Protein AF-A0A3S3QMI7-F1 (afdb_monomer)

Solvent-accessible surface area (backbone atoms only — not comparable to full-atom values): 6953 Å² total; per-residue (Å²): 134,88,79,55,72,43,80,48,59,34,85,82,80,57,50,79,38,82,43,58,72,86,60,61,60,48,67,39,92,85,79,64,50,76,32,72,52,82,63,91,85,62,72,77,78,70,91,65,82,77,70,79,70,79,77,79,58,93,50,64,93,50,70,49,77,40,70,14,62,18,40,58,99,46,100,72,52,44,82,59,36,58,55,51,36,50,51,50,53,49,45,38,37,76,76,65,65,35,57,69,92,26,52,48,77,50,75,45,88

InterPro domains:
  IPR005735 Zinc finger, LSD1-type [PF06943] (10-34)
  IPR011600 Peptidase C14, caspase domain [PF00656] (61-99)
  IPR050452 Metacaspase [PTHR48104] (58-107)

Foldseek 3Di:
DDFDWDWDAAPPPRDTDIDTPPDQWDADPPPRDIDGDDDPPDDDPDDDPPPPDDDQDPQHPDAEEFEFEQPPPDPRGHPCSVVVSVVVLVCCCPPVNGDNVRYHYHYHD

pLDDT: mean 86.32, std 13.64, range [51.5, 98.62]

Structure (mmCIF, N/CA/C/O backbone):
data_AF-A0A3S3QMI7-F1
#
_entry.id   AF-A0A3S3QMI7-F1
#
loop_
_atom_site.group_PDB
_atom_site.id
_atom_site.type_symbol
_atom_site.label_atom_id
_atom_site.label_alt_id
_atom_site.label_comp_id
_atom_site.label_asym_id
_atom_site.label_entity_id
_atom_site.label_seq_id
_atom_site.pdbx_PDB_ins_code
_atom_site.Cartn_x
_atom_site.Cartn_y
_atom_site.Cartn_z
_atom_site.occupancy
_atom_site.B_iso_or_equiv
_atom_site.auth_seq_id
_atom_site.auth_comp_id
_atom_site.auth_asym_id
_atom_site.auth_atom_id
_atom_site.pdbx_PDB_model_num
ATOM 1 N N . MET A 1 1 ? -42.962 22.684 14.581 1.00 55.91 1 MET A N 1
ATOM 2 C CA . MET A 1 1 ? -42.508 21.345 14.147 1.00 55.91 1 MET A CA 1
ATOM 3 C C . MET A 1 1 ? -41.471 20.882 15.159 1.00 55.91 1 MET A C 1
ATOM 5 O O . MET A 1 1 ? -40.342 21.346 15.098 1.00 55.91 1 MET A O 1
ATOM 9 N N . ASN A 1 2 ? -41.861 20.086 16.157 1.00 62.59 2 ASN A N 1
ATOM 10 C CA . ASN A 1 2 ? -40.919 19.621 17.180 1.00 62.59 2 ASN A CA 1
ATOM 11 C C . ASN A 1 2 ? -40.114 18.449 16.617 1.00 62.59 2 ASN A C 1
ATOM 13 O O . ASN A 1 2 ? -40.684 17.418 16.274 1.00 62.59 2 ASN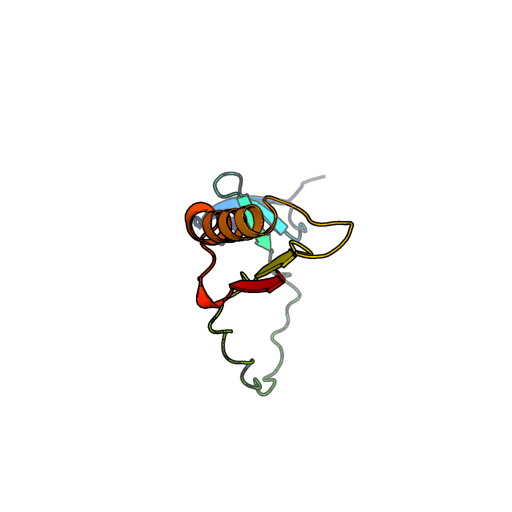 A O 1
ATOM 17 N N . VAL A 1 3 ? -38.799 18.622 16.497 1.00 72.06 3 VAL A N 1
ATOM 18 C CA . VAL A 1 3 ? -37.879 17.552 16.101 1.00 72.06 3 VAL A CA 1
ATOM 19 C C . VAL A 1 3 ? -37.509 16.784 17.366 1.00 72.06 3 VAL A C 1
ATOM 21 O O . VAL A 1 3 ? -36.857 17.332 18.251 1.00 72.06 3 VAL A O 1
ATOM 24 N N . HIS A 1 4 ? -37.949 15.533 17.484 1.00 79.12 4 HIS A N 1
ATOM 25 C CA . HIS A 1 4 ? -37.583 14.686 18.616 1.00 79.12 4 HIS A CA 1
ATOM 26 C C . HIS A 1 4 ? -36.119 14.242 18.465 1.00 79.12 4 HIS A C 1
ATOM 28 O O . HIS A 1 4 ? -35.718 13.736 17.419 1.00 79.12 4 HIS A O 1
ATOM 34 N N . MET A 1 5 ? -35.302 14.469 19.490 1.00 85.19 5 MET A N 1
ATOM 35 C CA . MET A 1 5 ? -33.877 14.119 19.510 1.00 85.19 5 MET A CA 1
ATOM 36 C C . MET A 1 5 ? -33.690 12.800 20.262 1.00 85.19 5 MET A C 1
ATOM 38 O O . MET A 1 5 ? -34.265 12.622 21.332 1.00 85.19 5 MET A O 1
ATOM 42 N N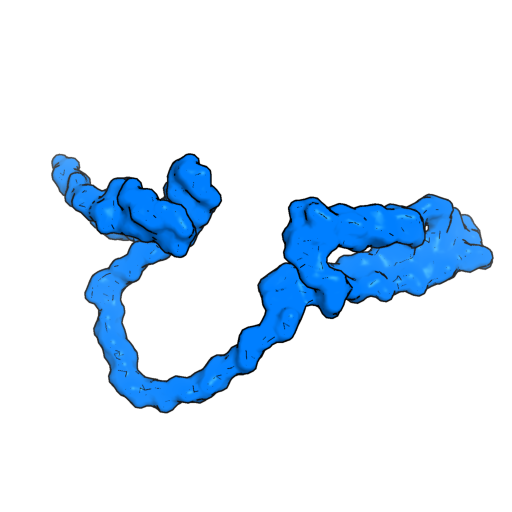 . MET A 1 6 ? -32.871 11.890 19.735 1.00 85.25 6 MET A N 1
ATOM 43 C CA . MET A 1 6 ? -32.450 10.672 20.437 1.00 85.25 6 MET A CA 1
ATOM 44 C C . MET A 1 6 ? -30.936 10.662 20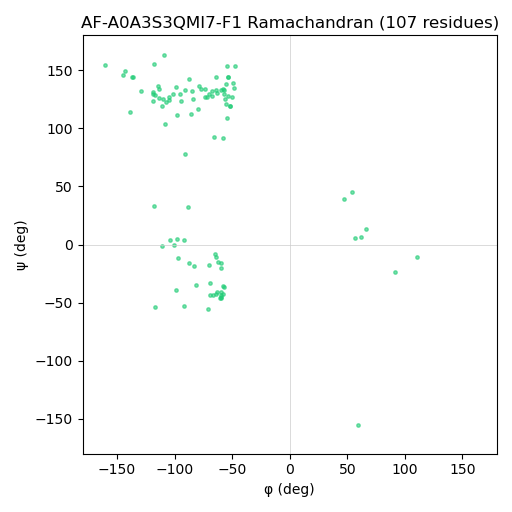.653 1.00 85.25 6 MET A C 1
ATOM 46 O O . MET A 1 6 ? -30.187 11.299 19.907 1.00 85.25 6 MET A O 1
ATOM 50 N N . LEU A 1 7 ? -30.502 9.920 21.670 1.00 89.12 7 LEU A N 1
ATOM 51 C CA . LEU A 1 7 ? -29.098 9.747 22.017 1.00 89.12 7 LEU A CA 1
ATOM 52 C C . LEU A 1 7 ? -28.628 8.355 21.588 1.00 89.12 7 LEU A C 1
ATOM 54 O O . LEU A 1 7 ? -29.235 7.354 21.964 1.00 89.12 7 LEU A O 1
ATOM 58 N N . VAL A 1 8 ? -27.543 8.289 20.819 1.00 89.38 8 VAL A N 1
ATOM 59 C CA . VAL A 1 8 ? -26.918 7.030 20.390 1.00 89.38 8 VAL A CA 1
ATOM 60 C C . VAL A 1 8 ? -25.431 7.090 20.708 1.00 89.38 8 VAL A C 1
ATOM 62 O O . VAL A 1 8 ? -24.766 8.073 20.390 1.00 89.38 8 VAL A O 1
ATOM 65 N N . ASN A 1 9 ? -24.886 6.044 21.322 1.00 92.31 9 ASN A N 1
ATOM 66 C CA . ASN A 1 9 ? -23.458 5.990 21.627 1.00 92.31 9 ASN A CA 1
ATOM 67 C C . ASN A 1 9 ? -22.658 5.617 20.380 1.00 92.31 9 ASN A C 1
ATOM 69 O O . ASN A 1 9 ? -23.013 4.686 19.655 1.00 92.31 9 ASN A O 1
ATOM 73 N N . CYS A 1 10 ? -21.547 6.315 20.153 1.00 90.25 10 CYS A N 1
ATOM 74 C CA . CYS A 1 10 ? -20.620 5.958 19.090 1.00 90.25 10 CYS A CA 1
ATOM 75 C C . CYS A 1 10 ? -20.111 4.520 19.271 1.00 90.25 10 CYS A C 1
ATOM 77 O O . CYS A 1 10 ? -19.640 4.148 20.343 1.00 90.25 10 CYS A O 1
ATOM 79 N N . THR A 1 11 ? -20.107 3.741 18.193 1.00 89.25 11 THR A N 1
ATOM 80 C CA . THR A 1 11 ? -19.639 2.342 18.171 1.00 89.25 11 THR A CA 1
ATOM 81 C C . THR A 1 11 ? -18.151 2.160 18.470 1.00 89.25 11 THR A C 1
ATOM 83 O O . THR A 1 11 ? -17.696 1.029 18.604 1.00 89.25 11 THR A O 1
ATOM 86 N N . THR A 1 12 ? -17.372 3.243 18.506 1.00 89.38 12 THR A N 1
ATOM 87 C CA . THR A 1 12 ? -15.913 3.183 18.668 1.00 89.38 12 THR A CA 1
ATOM 88 C C . THR A 1 12 ? -15.446 3.857 19.951 1.00 89.38 12 THR A C 1
ATOM 90 O O . THR A 1 12 ? -14.745 3.231 20.735 1.00 89.38 12 THR A O 1
ATOM 93 N N . CYS A 1 13 ? -15.822 5.114 20.192 1.00 93.25 13 CYS A N 1
ATOM 94 C CA . CYS A 1 13 ? -15.382 5.855 21.381 1.00 93.25 13 CYS A CA 1
ATOM 95 C C . CYS A 1 13 ? -16.464 5.987 22.462 1.00 93.25 13 CYS A C 1
ATOM 97 O O . CYS A 1 13 ? -16.245 6.684 23.446 1.00 93.25 13 CYS A O 1
ATOM 99 N N . HIS A 1 14 ? -17.636 5.365 22.269 1.00 91.06 14 HIS A N 1
ATOM 100 C CA . HIS A 1 14 ? -18.783 5.375 23.191 1.00 91.06 14 HIS A CA 1
ATOM 101 C C . HIS A 1 14 ? -19.333 6.757 23.573 1.00 91.06 14 HIS A C 1
ATOM 103 O O . HIS A 1 14 ? -20.257 6.849 24.375 1.00 91.06 14 HIS A O 1
ATOM 109 N N . THR A 1 15 ? -18.829 7.831 22.962 1.00 91.62 15 THR A N 1
ATOM 110 C CA . THR A 1 15 ? -19.340 9.186 23.161 1.00 91.62 15 THR A CA 1
ATOM 111 C C . THR A 1 15 ? -20.813 9.258 22.754 1.00 91.62 15 THR A C 1
ATOM 113 O O . THR A 1 15 ? -21.147 8.776 21.664 1.00 91.62 15 THR A O 1
ATOM 116 N N . PRO A 1 16 ? -21.684 9.866 23.577 1.00 92.44 16 PRO A N 1
ATOM 117 C CA . PRO A 1 16 ? -23.085 10.063 23.233 1.00 92.44 16 PRO A CA 1
ATOM 118 C C . PRO A 1 16 ? -23.225 11.055 22.075 1.00 92.44 16 PRO A C 1
ATOM 120 O O . PRO A 1 16 ? -22.623 12.128 22.081 1.00 92.44 16 PRO A O 1
ATOM 123 N N . LEU A 1 17 ? -24.030 10.699 21.077 1.00 91.25 17 LEU A N 1
ATOM 124 C CA . LEU A 1 17 ? -24.307 11.506 19.892 1.00 91.25 17 LEU A CA 1
ATOM 125 C C . LEU A 1 17 ? -25.803 11.834 19.841 1.00 91.25 17 LEU A C 1
ATOM 127 O O . LEU A 1 17 ? -26.635 10.936 19.978 1.00 91.25 17 LEU A O 1
ATOM 131 N N . GLN A 1 18 ? -26.146 13.106 19.630 1.00 91.69 18 GLN A N 1
ATOM 132 C CA . GLN A 1 18 ? -27.529 13.545 19.425 1.00 91.69 18 GLN A CA 1
ATOM 133 C C . GLN A 1 18 ? -27.882 13.541 17.943 1.00 91.69 18 GLN A C 1
ATOM 135 O O . GLN A 1 18 ? -27.135 14.059 17.113 1.00 91.69 18 GLN A O 1
ATOM 140 N N . LEU A 1 19 ? -29.041 12.978 17.616 1.00 89.06 19 LEU A N 1
ATOM 141 C CA . LEU A 1 19 ? -29.537 12.911 16.250 1.00 89.06 19 LEU A CA 1
ATOM 142 C C . LEU A 1 19 ? -31.071 13.047 16.229 1.00 89.06 19 LEU A C 1
ATOM 144 O O . LEU A 1 19 ? -31.731 12.538 17.140 1.00 89.06 19 LEU A O 1
ATOM 148 N N . PRO A 1 20 ? -31.665 13.686 15.202 1.00 86.50 20 PRO A N 1
ATOM 149 C CA . PRO A 1 20 ? -33.106 13.636 14.986 1.00 86.50 20 PRO A CA 1
ATOM 150 C C . PRO A 1 20 ? -33.618 12.196 14.883 1.00 86.50 20 PRO A C 1
ATOM 152 O O . PRO A 1 20 ? -33.021 11.357 14.201 1.00 86.50 20 PRO A O 1
ATOM 155 N N . SER A 1 21 ? -34.763 11.921 15.504 1.00 82.19 21 SER A N 1
ATOM 156 C CA . SER A 1 21 ? -35.504 10.676 15.315 1.00 82.19 21 SER A CA 1
ATOM 157 C C . SER A 1 21 ? -35.803 10.474 13.825 1.00 82.19 21 SER A C 1
ATOM 159 O O . SER A 1 21 ? -36.442 11.326 13.206 1.00 82.19 21 SER A O 1
ATOM 161 N N . GLY A 1 22 ? -35.331 9.365 13.252 1.00 79.62 22 GLY A N 1
ATOM 162 C CA . GLY A 1 22 ? -35.514 9.017 11.835 1.00 79.62 22 GLY A CA 1
ATOM 163 C C . GLY A 1 22 ? -34.244 9.081 10.981 1.00 79.62 22 GLY A C 1
ATOM 164 O O . GLY A 1 22 ? -34.237 8.589 9.853 1.00 79.62 22 GLY A O 1
ATOM 165 N N . ALA A 1 23 ? -33.144 9.631 11.494 1.00 84.62 23 ALA A N 1
ATOM 166 C CA . ALA A 1 23 ? -31.874 9.539 10.787 1.00 84.62 23 ALA A CA 1
ATOM 167 C C . ALA A 1 23 ? -31.240 8.147 10.957 1.00 84.62 23 ALA A C 1
ATOM 169 O O . ALA A 1 23 ? -31.175 7.588 12.049 1.00 84.62 23 ALA A O 1
ATOM 170 N N . LYS A 1 24 ? -30.766 7.592 9.837 1.00 87.94 24 LYS A N 1
ATOM 171 C CA . LYS A 1 24 ? -30.294 6.200 9.721 1.00 87.94 24 LYS A CA 1
ATOM 172 C C . LYS A 1 24 ? -28.847 5.999 10.178 1.00 87.94 24 LYS A C 1
ATOM 174 O O . LYS A 1 24 ? -28.411 4.875 10.419 1.00 87.94 24 LYS A O 1
ATOM 179 N N . SER A 1 25 ? -28.078 7.081 10.259 1.00 91.12 25 SER A N 1
ATOM 180 C CA . SER A 1 25 ? -26.667 7.047 10.637 1.00 91.12 25 SER A CA 1
ATOM 181 C C . SER A 1 25 ? -26.179 8.409 11.113 1.00 91.12 25 SER A C 1
ATOM 183 O O . SER A 1 25 ? -26.685 9.435 10.661 1.00 91.12 25 SER A O 1
ATOM 185 N N . ILE A 1 26 ? -25.136 8.413 11.939 1.00 92.12 26 ILE A N 1
ATOM 186 C CA . ILE A 1 26 ? -24.446 9.618 12.408 1.00 92.12 26 ILE A CA 1
ATOM 187 C C . ILE A 1 26 ? -22.928 9.412 12.380 1.00 92.12 26 ILE A C 1
ATOM 189 O O . ILE A 1 26 ? -22.431 8.317 12.646 1.00 92.12 26 ILE A O 1
ATOM 193 N N . ARG A 1 27 ? -22.179 10.466 12.044 1.00 93.25 27 ARG A N 1
ATOM 194 C CA . ARG A 1 27 ? -20.714 10.479 12.128 1.00 93.25 27 ARG A CA 1
ATOM 195 C C . ARG A 1 27 ? -20.290 11.088 13.461 1.00 93.25 27 ARG A C 1
ATOM 197 O O . ARG A 1 27 ? -20.722 12.184 13.802 1.00 93.25 27 ARG A O 1
ATOM 204 N N . CYS A 1 28 ? -19.413 10.405 14.188 1.00 93.00 28 CYS A N 1
ATOM 205 C CA . CYS A 1 28 ? -18.856 10.917 15.434 1.00 93.00 28 CYS A CA 1
ATOM 206 C C . CYS A 1 28 ? -17.893 12.087 15.173 1.00 93.00 28 CYS A C 1
ATOM 208 O O . CYS A 1 28 ? -16.951 11.945 14.394 1.00 93.00 28 CYS A O 1
ATOM 210 N N . ALA A 1 29 ? -18.072 13.208 15.875 1.00 92.12 29 ALA A N 1
ATOM 211 C CA . ALA A 1 29 ? -17.167 14.358 15.787 1.00 92.12 29 ALA A CA 1
ATOM 212 C C . ALA A 1 29 ? -15.783 14.107 16.422 1.00 92.12 29 ALA A C 1
ATOM 214 O O . ALA A 1 29 ? -14.844 14.833 16.128 1.00 92.12 29 ALA A O 1
ATOM 215 N N . ILE A 1 30 ? -15.649 13.081 17.274 1.00 93.69 30 ILE A N 1
ATOM 216 C CA . ILE A 1 30 ? -14.402 12.783 17.998 1.00 93.69 30 ILE A CA 1
ATOM 217 C C . ILE A 1 30 ? -13.520 11.802 17.221 1.00 93.69 30 ILE A C 1
ATOM 219 O O . ILE A 1 30 ? -12.350 12.073 16.983 1.00 93.69 30 ILE A O 1
ATOM 223 N N . CYS A 1 31 ? -14.067 10.650 16.821 1.00 93.38 31 CYS A N 1
ATOM 224 C CA . CYS A 1 31 ? -13.290 9.577 16.181 1.00 93.38 31 CYS A CA 1
ATOM 225 C C . CYS A 1 31 ? -13.612 9.368 14.694 1.00 93.38 31 CYS A C 1
ATOM 227 O O . CYS A 1 31 ? -13.043 8.484 14.060 1.00 93.38 31 CYS A O 1
ATOM 229 N N . HIS A 1 32 ? -14.552 10.140 14.140 1.00 91.94 32 HIS A N 1
ATOM 230 C CA . HIS A 1 32 ? -15.004 10.075 12.744 1.00 91.94 32 HIS A CA 1
ATOM 231 C C . HIS A 1 32 ? -15.651 8.740 12.327 1.00 91.94 32 HIS A C 1
ATOM 233 O O . HIS A 1 32 ? -16.004 8.573 11.157 1.00 91.94 32 HIS A O 1
ATOM 239 N N . ALA A 1 33 ? -15.870 7.813 13.265 1.00 91.88 33 ALA A N 1
ATOM 240 C CA . ALA A 1 33 ? -16.605 6.581 13.013 1.00 91.88 33 ALA A CA 1
ATOM 241 C C . ALA A 1 33 ? -18.070 6.873 12.646 1.00 91.88 33 ALA A C 1
ATOM 243 O O . ALA A 1 33 ? -18.688 7.801 13.177 1.00 91.88 33 ALA A O 1
ATOM 244 N N . ILE A 1 34 ? -18.621 6.065 11.739 1.00 92.06 34 ILE A N 1
ATOM 245 C CA . ILE A 1 34 ? -20.034 6.107 11.352 1.00 92.06 34 ILE A CA 1
ATOM 246 C C . ILE A 1 34 ? -20.785 5.078 12.194 1.00 92.06 34 ILE A C 1
ATOM 248 O O . ILE A 1 34 ? -20.451 3.895 12.174 1.00 92.06 34 ILE A O 1
ATOM 252 N N . THR A 1 35 ? -21.806 5.530 12.915 1.00 88.75 35 THR A N 1
ATOM 253 C CA . THR A 1 35 ? -22.703 4.684 13.702 1.00 88.75 35 THR A CA 1
ATOM 254 C C . THR A 1 35 ? -24.057 4.616 13.006 1.00 88.75 35 THR A C 1
ATOM 256 O O . THR A 1 35 ? -24.674 5.648 12.746 1.00 88.75 35 THR A O 1
ATOM 259 N N . HIS A 1 36 ? -24.503 3.402 12.678 1.00 89.31 36 HIS A N 1
ATOM 260 C CA . HIS A 1 36 ? -25.829 3.150 12.119 1.00 89.31 36 HIS A CA 1
ATOM 261 C C . HIS A 1 36 ? -26.847 3.016 13.250 1.00 89.31 36 HIS A C 1
ATOM 263 O O . HIS A 1 36 ? -26.604 2.306 14.225 1.00 89.31 36 HIS A O 1
ATOM 269 N N . VAL A 1 37 ? -27.975 3.709 13.121 1.00 84.31 37 VAL A N 1
ATOM 270 C CA . VAL A 1 37 ? -29.080 3.621 14.076 1.00 84.31 37 VAL A CA 1
ATOM 271 C C . VAL A 1 37 ? -29.920 2.409 13.690 1.00 84.31 37 VAL A C 1
ATOM 273 O O . VAL A 1 37 ? -30.337 2.300 12.537 1.00 84.31 37 VAL A O 1
ATOM 276 N N . ALA A 1 38 ? -30.139 1.487 14.628 1.00 69.56 38 ALA A N 1
ATOM 277 C CA . ALA A 1 38 ? -31.023 0.350 14.402 1.00 69.56 38 ALA A CA 1
ATOM 278 C C . ALA A 1 38 ? -32.457 0.846 14.155 1.00 69.56 38 ALA A C 1
ATOM 280 O O . ALA A 1 38 ? -32.972 1.670 14.910 1.00 69.56 38 ALA A O 1
ATOM 281 N N . ASP A 1 39 ? -33.081 0.361 13.084 1.00 64.81 39 ASP A N 1
ATOM 282 C CA . ASP A 1 39 ? -34.470 0.676 12.763 1.00 64.81 39 ASP A CA 1
ATOM 283 C C . ASP A 1 39 ? -35.394 -0.047 13.765 1.00 64.81 39 ASP A C 1
ATOM 285 O O . ASP A 1 39 ? -35.251 -1.263 13.940 1.00 64.81 39 ASP A O 1
ATOM 289 N N . PRO A 1 40 ? -36.329 0.642 14.447 1.00 55.81 40 PRO A N 1
ATOM 290 C CA . PRO A 1 40 ? -37.256 -0.007 15.374 1.00 55.81 40 PRO A CA 1
ATOM 291 C C . PRO A 1 40 ? -38.229 -0.994 14.695 1.00 55.81 40 PRO A C 1
ATOM 293 O O . PRO A 1 40 ? -38.902 -1.740 15.399 1.00 55.81 40 PRO A O 1
ATOM 296 N N . CYS A 1 41 ? -38.278 -1.071 13.356 1.00 53.22 41 CYS A N 1
ATOM 297 C CA . CYS A 1 41 ? -39.000 -2.118 12.611 1.00 53.22 41 CYS A CA 1
ATOM 298 C C . CYS A 1 41 ? -38.167 -3.389 12.330 1.00 53.22 41 CYS A C 1
ATOM 300 O O . CYS A 1 41 ? -38.355 -4.062 11.318 1.00 53.22 41 CYS A O 1
ATOM 302 N N . GLY A 1 42 ? -37.247 -3.749 13.223 1.00 52.44 42 GLY A N 1
ATOM 303 C CA . GLY A 1 42 ? -36.564 -5.042 13.209 1.00 52.44 42 GLY A CA 1
ATOM 304 C C . GLY A 1 42 ? -37.302 -6.073 14.060 1.00 52.44 42 GLY A C 1
ATOM 305 O O . GLY A 1 42 ? -36.871 -6.358 15.174 1.00 52.44 42 GLY A O 1
ATOM 306 N N . LEU A 1 43 ? -38.398 -6.646 13.549 1.00 51.50 43 LEU A N 1
ATOM 307 C CA . LEU A 1 43 ? -38.877 -7.937 14.058 1.00 51.50 43 LEU A CA 1
ATOM 308 C C . LEU A 1 43 ? -37.677 -8.902 14.117 1.00 51.50 43 LEU A C 1
ATOM 310 O O . LEU A 1 43 ? -36.897 -8.935 13.157 1.00 51.50 43 LEU A O 1
ATOM 314 N N . PRO A 1 44 ? -37.491 -9.671 15.206 1.00 54.47 44 PRO A N 1
ATOM 315 C CA . PRO A 1 44 ? -36.445 -10.679 15.232 1.00 54.47 44 PRO A CA 1
ATOM 316 C C . PRO A 1 44 ? -36.685 -11.623 14.047 1.00 54.47 44 PRO A C 1
ATOM 318 O O . PRO A 1 44 ? -37.827 -12.051 13.843 1.00 54.47 44 PRO A O 1
ATOM 321 N N . PRO A 1 45 ? -35.658 -11.963 13.248 1.00 54.81 45 PRO A N 1
ATOM 322 C CA . PRO A 1 45 ? -35.799 -13.090 12.350 1.00 54.81 45 PRO A CA 1
ATOM 323 C C . PRO A 1 45 ? -36.165 -14.274 13.248 1.00 54.81 45 PRO A C 1
ATOM 325 O O . PRO A 1 45 ? -35.451 -14.553 14.216 1.00 54.81 45 PRO A O 1
ATOM 328 N N . GLY A 1 46 ? -37.279 -14.959 12.967 1.00 60.28 46 GLY A N 1
ATOM 329 C CA . GLY A 1 46 ? -37.482 -16.307 13.507 1.00 60.28 46 GLY A CA 1
ATOM 330 C C . GLY A 1 46 ? -36.205 -17.127 13.277 1.00 60.28 46 GLY A C 1
ATOM 331 O O . GLY A 1 46 ? -35.449 -16.776 12.374 1.00 60.28 46 GLY A O 1
ATOM 332 N N . PRO A 1 47 ? -35.904 -18.154 14.086 1.00 53.69 47 PRO A N 1
ATOM 333 C CA . PRO A 1 47 ? -34.603 -18.819 14.090 1.00 53.69 47 PRO A CA 1
ATOM 334 C C . PRO A 1 47 ? -34.260 -19.375 12.700 1.00 53.69 47 PRO A C 1
ATOM 336 O O . PRO A 1 47 ? -34.609 -20.497 12.346 1.00 53.69 47 PRO A O 1
ATOM 339 N N . ILE A 1 48 ? -33.572 -18.567 11.897 1.00 58.38 48 ILE A N 1
ATOM 340 C CA . ILE A 1 48 ? -32.887 -19.004 10.694 1.00 58.38 48 ILE A CA 1
ATOM 341 C C . ILE A 1 48 ? -31.751 -19.873 11.233 1.00 58.38 48 ILE A C 1
ATOM 343 O O . ILE A 1 48 ? -31.025 -19.402 12.116 1.00 58.38 48 ILE A O 1
ATOM 347 N N . PRO A 1 49 ? -31.573 -21.122 10.768 1.00 58.97 49 PRO A N 1
ATOM 348 C CA . PRO A 1 49 ? -30.364 -21.867 11.071 1.00 58.97 49 PRO A CA 1
ATOM 349 C C . PRO A 1 49 ? -29.199 -20.988 10.628 1.00 58.97 49 PRO A C 1
ATOM 351 O O . PRO A 1 49 ? -29.030 -20.738 9.435 1.00 58.97 49 PRO A O 1
ATOM 354 N N . ALA A 1 50 ? -28.460 -20.435 11.589 1.00 62.06 50 ALA A N 1
ATOM 355 C CA . ALA A 1 50 ? -27.298 -19.620 11.309 1.00 62.06 50 ALA A CA 1
ATOM 356 C C . ALA A 1 50 ? -26.275 -20.551 10.665 1.00 62.06 50 ALA A C 1
ATOM 358 O O . ALA A 1 50 ? -25.523 -21.236 11.353 1.00 62.06 50 ALA A O 1
ATOM 359 N N . THR A 1 51 ? -26.282 -20.627 9.334 1.00 66.44 51 THR A N 1
ATOM 360 C CA . THR A 1 51 ? -25.153 -21.170 8.593 1.00 66.44 51 THR A CA 1
ATOM 361 C C . THR A 1 51 ? -23.935 -20.411 9.104 1.00 66.44 51 THR A C 1
ATOM 363 O O . THR A 1 51 ? -23.950 -19.176 9.019 1.00 66.44 51 THR A O 1
ATOM 366 N N . PRO A 1 52 ? -22.932 -21.089 9.691 1.00 74.25 52 PRO A N 1
ATOM 367 C CA . PRO A 1 52 ? -21.741 -20.419 10.174 1.00 74.25 52 PRO A CA 1
ATOM 368 C C . PRO A 1 52 ? -21.203 -19.561 9.036 1.00 74.25 52 PRO A C 1
ATOM 370 O O . PRO A 1 52 ? -20.937 -20.067 7.943 1.00 74.25 52 PRO A O 1
ATOM 373 N N . GLY A 1 53 ? -21.131 -18.249 9.264 1.00 68.81 53 GLY A N 1
ATOM 374 C CA . GLY A 1 53 ? -20.517 -17.350 8.299 1.00 68.81 53 GLY A CA 1
ATOM 375 C C . GLY A 1 53 ? -19.101 -17.844 7.981 1.00 68.81 53 GLY A C 1
ATOM 376 O O . GLY A 1 53 ? -18.493 -18.522 8.818 1.00 68.81 53 GLY A O 1
ATOM 377 N N . PRO A 1 54 ? -18.558 -17.528 6.792 1.00 74.38 54 PRO A N 1
ATOM 378 C CA . PRO A 1 54 ? -17.180 -17.869 6.479 1.00 74.38 54 PRO A CA 1
ATOM 379 C C . PRO A 1 54 ? -16.269 -17.416 7.628 1.00 74.38 54 PRO A C 1
ATOM 381 O O . PRO A 1 54 ? -16.483 -16.318 8.162 1.00 74.38 54 PRO A O 1
ATOM 384 N N . PRO A 1 55 ? -15.272 -18.228 8.022 1.00 75.12 55 PRO A N 1
ATOM 385 C CA . PRO A 1 55 ? -14.343 -17.829 9.064 1.00 75.12 55 PRO A CA 1
ATOM 386 C C . PRO A 1 55 ? -13.731 -16.468 8.704 1.00 75.12 55 PRO A C 1
ATOM 388 O O . PRO A 1 55 ? -13.512 -16.183 7.518 1.00 75.12 55 PRO A O 1
ATOM 391 N N . PRO A 1 56 ? -13.476 -15.601 9.698 1.00 71.69 56 PRO A N 1
ATOM 392 C CA . PRO A 1 56 ? -12.894 -14.294 9.441 1.00 71.69 56 PRO A CA 1
ATOM 393 C C . PRO A 1 56 ? -11.605 -14.467 8.633 1.00 71.69 56 PRO A C 1
ATOM 395 O O . PRO A 1 56 ? -10.734 -15.255 8.997 1.00 71.69 56 PRO A O 1
ATOM 398 N N . SER A 1 57 ? -11.504 -13.746 7.509 1.00 74.12 57 SER A N 1
ATOM 399 C CA . SER A 1 57 ? -10.320 -13.781 6.646 1.00 74.12 57 SER A CA 1
ATOM 400 C C . SER A 1 57 ? -9.067 -13.553 7.500 1.00 74.12 57 SER A C 1
ATOM 402 O O . SER A 1 57 ? -9.002 -12.521 8.179 1.00 74.12 57 SER A O 1
ATOM 404 N N . PRO A 1 58 ? -8.052 -14.437 7.439 1.00 71.00 58 PRO A N 1
ATOM 405 C CA . PRO A 1 58 ? -6.829 -14.294 8.235 1.00 71.00 58 PRO A CA 1
ATOM 406 C C . PRO A 1 58 ? -6.086 -12.985 7.928 1.00 71.00 58 PRO A C 1
ATOM 408 O O . PRO A 1 58 ? -5.315 -12.484 8.738 1.00 71.00 58 PRO A O 1
ATOM 411 N N . HIS A 1 59 ? -6.364 -12.389 6.767 1.00 75.00 59 HIS A N 1
ATOM 412 C CA . HIS A 1 59 ? -5.781 -11.136 6.293 1.00 75.00 59 HIS A CA 1
ATOM 413 C C . HIS A 1 59 ? -6.598 -9.886 6.665 1.00 75.00 59 HIS A C 1
ATOM 415 O O . HIS A 1 59 ? -6.280 -8.779 6.229 1.00 75.00 59 HIS A O 1
ATOM 421 N N . GLY A 1 60 ? -7.681 -10.042 7.431 1.00 78.50 60 GLY A N 1
ATOM 422 C CA . GLY A 1 60 ? -8.592 -8.952 7.766 1.00 78.50 60 GLY A CA 1
ATOM 423 C C . GLY A 1 60 ? -9.216 -8.294 6.527 1.00 78.50 60 GLY A C 1
ATOM 424 O O . GLY A 1 60 ? -9.342 -8.907 5.464 1.00 78.50 60 GLY A O 1
ATOM 425 N N . ARG A 1 61 ? -9.630 -7.028 6.674 1.00 85.06 61 ARG A N 1
ATOM 426 C CA . ARG A 1 61 ? -10.287 -6.234 5.613 1.00 85.06 61 ARG A CA 1
ATOM 427 C C . ARG A 1 61 ? -9.313 -5.487 4.695 1.00 85.06 61 ARG A C 1
ATOM 429 O O . ARG A 1 61 ? -9.721 -5.002 3.647 1.00 85.06 61 ARG A O 1
ATOM 436 N N . LYS A 1 62 ? -8.048 -5.345 5.101 1.00 90.88 62 LYS A N 1
ATOM 437 C CA . LYS A 1 62 ? -7.034 -4.560 4.384 1.00 90.88 62 LYS A CA 1
ATOM 438 C C . LYS A 1 62 ? -6.182 -5.494 3.532 1.00 90.88 62 LYS A C 1
ATOM 440 O O . LYS A 1 62 ? -5.428 -6.292 4.080 1.00 90.88 62 LYS A O 1
ATOM 445 N N . LYS A 1 63 ? -6.310 -5.400 2.209 1.00 95.06 63 LYS A N 1
ATOM 446 C CA . LYS A 1 63 ? -5.601 -6.237 1.227 1.00 95.06 63 LYS A CA 1
ATOM 447 C C . LYS A 1 63 ? -5.089 -5.353 0.096 1.00 95.06 63 LYS A C 1
ATOM 449 O O . LYS A 1 63 ? -5.775 -4.399 -0.269 1.00 95.06 63 LYS A O 1
ATOM 454 N N . ALA A 1 64 ? -3.915 -5.655 -0.445 1.00 97.25 64 ALA A N 1
ATOM 455 C CA . ALA A 1 64 ? -3.347 -4.885 -1.547 1.00 97.25 64 ALA A CA 1
ATOM 456 C C . ALA A 1 64 ? -2.600 -5.775 -2.542 1.00 97.25 64 ALA A C 1
ATOM 458 O O . ALA A 1 64 ? -1.992 -6.778 -2.174 1.00 97.25 64 ALA A O 1
ATOM 459 N N . VAL A 1 65 ? -2.614 -5.356 -3.804 1.00 98.06 65 VAL A N 1
ATOM 460 C CA . VAL A 1 65 ? -1.727 -5.874 -4.844 1.00 98.06 65 VAL A CA 1
ATOM 461 C C . VAL A 1 65 ? -0.898 -4.702 -5.345 1.00 98.06 65 VAL A C 1
ATOM 463 O O . VAL A 1 65 ? -1.443 -3.643 -5.651 1.00 98.06 65 VAL A O 1
ATOM 466 N N . ILE A 1 66 ? 0.416 -4.880 -5.398 1.00 98.50 66 ILE A N 1
ATOM 467 C CA . ILE A 1 66 ? 1.363 -3.880 -5.882 1.00 98.50 66 ILE 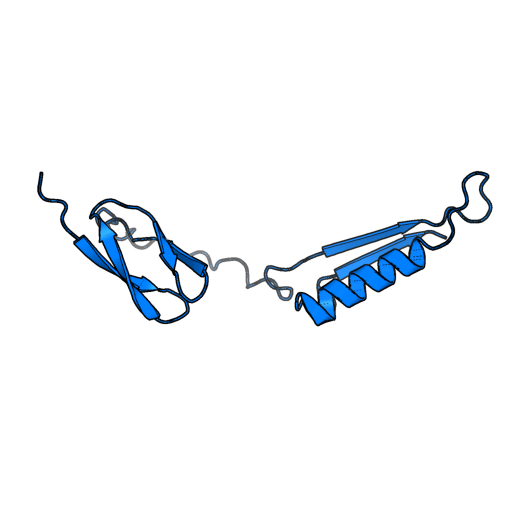A CA 1
ATOM 468 C C . ILE A 1 66 ? 2.056 -4.456 -7.107 1.00 98.50 66 ILE A C 1
ATOM 470 O O . ILE A 1 66 ? 2.595 -5.559 -7.044 1.00 98.50 66 ILE A O 1
ATOM 474 N N . CYS A 1 67 ? 2.073 -3.702 -8.202 1.00 98.06 67 CYS A N 1
ATOM 475 C CA . CYS A 1 67 ? 2.767 -4.085 -9.423 1.00 98.06 67 CYS A CA 1
ATOM 476 C C . CYS A 1 67 ? 3.932 -3.129 -9.694 1.00 98.06 67 CYS A C 1
ATOM 478 O O . CYS A 1 67 ? 3.776 -1.916 -9.570 1.00 98.06 67 CYS A O 1
ATOM 480 N N . GLY A 1 68 ? 5.085 -3.675 -10.070 1.00 97.56 68 GLY A N 1
ATOM 481 C CA . GLY A 1 68 ? 6.226 -2.905 -10.556 1.00 97.56 68 GLY A CA 1
ATOM 482 C C . GLY A 1 68 ? 6.859 -3.629 -11.734 1.00 97.56 68 GLY A C 1
ATOM 483 O O . GLY A 1 68 ? 7.390 -4.722 -11.559 1.00 97.56 68 GLY A O 1
ATOM 484 N N . ILE A 1 69 ? 6.796 -3.036 -12.925 1.00 97.50 69 ILE A 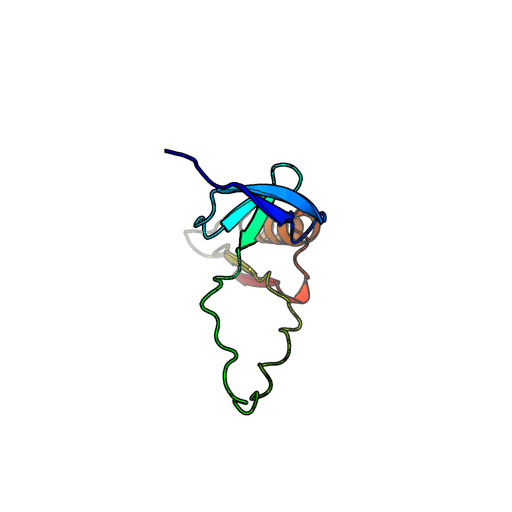N 1
ATOM 485 C CA . ILE A 1 69 ? 7.391 -3.602 -14.140 1.00 97.50 69 ILE A CA 1
ATOM 486 C C . ILE A 1 69 ? 8.445 -2.629 -14.654 1.00 97.50 69 ILE A C 1
ATOM 488 O O . ILE A 1 69 ? 8.133 -1.465 -14.902 1.00 97.50 69 ILE A O 1
ATOM 492 N N . SER A 1 70 ? 9.681 -3.098 -14.801 1.00 95.62 70 SER A N 1
ATOM 493 C CA . SER A 1 70 ? 10.778 -2.289 -15.337 1.00 95.62 70 SER A CA 1
ATOM 494 C C . SER A 1 70 ? 11.033 -2.508 -16.829 1.00 95.62 70 SER A C 1
ATOM 496 O O . SER A 1 70 ? 11.721 -1.688 -17.427 1.00 95.62 70 SER A O 1
ATOM 498 N N . TYR A 1 71 ? 10.446 -3.535 -17.455 1.00 95.69 71 TYR A N 1
ATOM 499 C CA . TYR A 1 71 ? 10.619 -3.856 -18.879 1.00 95.69 71 TYR A CA 1
ATOM 500 C C . TYR A 1 71 ? 12.091 -3.842 -19.333 1.00 95.69 71 TYR A C 1
ATOM 502 O O . TYR A 1 71 ? 12.411 -3.338 -20.418 1.00 95.69 71 TYR A O 1
ATOM 510 N N . ARG A 1 72 ? 12.996 -4.345 -18.492 1.00 93.38 72 ARG A N 1
ATOM 511 C CA . ARG A 1 72 ? 14.429 -4.436 -18.763 1.00 93.38 72 ARG A CA 1
ATOM 512 C C . ARG A 1 72 ? 14.665 -5.159 -20.071 1.00 93.38 72 ARG A C 1
ATOM 514 O O . ARG A 1 72 ? 13.950 -6.098 -20.418 1.00 93.38 72 ARG A O 1
ATOM 521 N N . TYR A 1 73 ? 15.696 -4.713 -20.784 1.00 93.31 73 TYR A N 1
ATOM 522 C CA . TYR A 1 73 ? 16.065 -5.255 -22.097 1.00 93.31 73 TYR A CA 1
ATOM 523 C C . TYR A 1 73 ? 15.022 -4.996 -23.195 1.00 93.31 73 TYR A C 1
ATOM 525 O O . TYR A 1 73 ? 15.100 -5.577 -24.277 1.00 93.31 73 TYR A O 1
ATOM 533 N N . SER A 1 74 ? 14.061 -4.102 -22.950 1.00 95.12 74 SER A N 1
ATOM 534 C CA . SER A 1 74 ? 13.136 -3.612 -23.966 1.00 95.12 74 SER A CA 1
ATOM 535 C C . SER A 1 74 ? 13.433 -2.157 -24.330 1.00 95.12 74 SER A C 1
ATOM 537 O O . SER A 1 74 ? 14.055 -1.407 -23.581 1.00 95.12 74 SER A O 1
ATOM 539 N N . ARG A 1 75 ? 12.895 -1.721 -25.472 1.00 95.19 75 ARG A N 1
ATOM 540 C CA . ARG A 1 75 ? 12.928 -0.317 -25.917 1.00 95.19 75 ARG A CA 1
ATOM 541 C C . ARG A 1 75 ? 12.245 0.675 -24.957 1.00 95.19 75 ARG A C 1
ATOM 543 O O . ARG A 1 75 ? 12.443 1.873 -25.109 1.00 95.19 75 ARG A O 1
ATOM 550 N N . HIS A 1 76 ? 11.429 0.196 -24.015 1.00 94.31 76 HIS A N 1
ATOM 551 C CA . HIS A 1 76 ? 10.669 1.018 -23.065 1.00 94.31 76 HIS A CA 1
ATOM 552 C C . HIS A 1 76 ? 11.077 0.736 -21.615 1.00 94.31 76 HIS A C 1
ATOM 554 O O . HIS A 1 76 ? 10.235 0.756 -20.720 1.00 94.31 76 HIS A O 1
ATOM 560 N N . GLU A 1 77 ? 12.352 0.420 -21.383 1.00 95.75 77 GLU A N 1
ATOM 561 C CA . GLU A 1 77 ? 12.860 0.159 -20.039 1.00 95.75 77 GLU A CA 1
ATOM 562 C C . GLU A 1 77 ? 12.608 1.350 -19.098 1.00 95.75 77 GLU A C 1
ATOM 564 O O . GLU A 1 77 ? 12.949 2.498 -19.393 1.00 95.75 77 GLU A O 1
ATOM 569 N N . LEU A 1 78 ? 12.025 1.054 -17.937 1.00 96.00 78 LEU A N 1
ATOM 570 C CA . LEU A 1 78 ? 11.704 2.015 -16.894 1.00 96.00 78 LEU A CA 1
ATOM 571 C C . LEU A 1 78 ? 12.606 1.803 -15.682 1.00 96.00 78 LEU A C 1
ATOM 573 O O . LEU A 1 78 ? 12.653 0.733 -15.062 1.00 96.00 78 LEU A O 1
ATOM 577 N N . LYS A 1 79 ? 13.286 2.878 -15.287 1.00 94.06 79 LYS A N 1
ATOM 578 C CA . LYS A 1 79 ? 14.064 2.925 -14.048 1.00 94.06 79 LYS A CA 1
ATOM 579 C C . LYS A 1 79 ? 13.161 3.357 -12.896 1.00 94.06 79 LYS A C 1
ATOM 581 O O . LYS A 1 79 ? 12.312 4.222 -13.058 1.00 94.06 79 LYS A O 1
ATOM 586 N N . GLY A 1 80 ? 13.368 2.768 -11.723 1.00 94.94 80 GLY A N 1
ATOM 587 C CA . GLY A 1 80 ? 12.692 3.186 -10.490 1.00 94.94 80 GLY A CA 1
ATOM 588 C C . GLY A 1 80 ? 11.377 2.470 -10.174 1.00 94.94 80 GLY A C 1
ATOM 589 O O . GLY A 1 80 ? 11.091 2.305 -8.995 1.00 94.94 80 GLY A O 1
ATOM 590 N N . CYS A 1 81 ? 10.654 1.905 -11.148 1.00 96.19 81 CYS A N 1
ATOM 591 C CA . CYS A 1 81 ? 9.331 1.303 -10.895 1.00 96.19 81 CYS A CA 1
ATOM 592 C C . CYS A 1 81 ? 9.332 0.190 -9.829 1.00 96.19 81 CYS A C 1
ATOM 594 O O . CYS A 1 81 ? 8.408 0.083 -9.022 1.00 96.19 81 CYS A O 1
ATOM 596 N N . LEU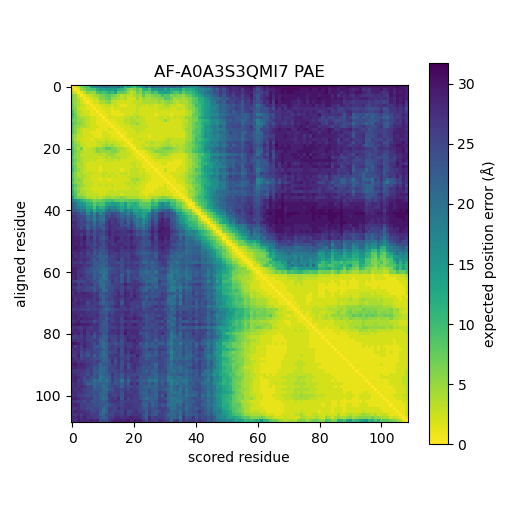 A 1 82 ? 10.388 -0.628 -9.768 1.00 96.62 82 LEU A N 1
ATOM 597 C CA . LEU A 1 82 ? 10.543 -1.636 -8.710 1.00 96.62 82 LEU A CA 1
ATOM 598 C C . LEU A 1 82 ? 10.813 -1.021 -7.332 1.00 96.62 82 LEU A C 1
ATOM 600 O O . LEU A 1 82 ? 10.408 -1.582 -6.314 1.00 96.62 82 LEU A O 1
ATOM 604 N N . ASN A 1 83 ? 11.509 0.114 -7.288 1.00 96.75 83 ASN A N 1
ATOM 605 C CA . ASN A 1 83 ? 11.711 0.859 -6.054 1.00 96.75 83 ASN A CA 1
ATOM 606 C C . ASN A 1 83 ? 10.394 1.479 -5.580 1.00 96.75 83 ASN A C 1
ATOM 608 O O . ASN A 1 83 ? 10.050 1.335 -4.412 1.00 96.75 83 ASN A O 1
ATOM 612 N N . ASP A 1 84 ? 9.620 2.068 -6.489 1.00 97.50 84 ASP A N 1
ATOM 613 C CA . ASP A 1 84 ? 8.316 2.653 -6.170 1.00 97.50 84 ASP A CA 1
ATOM 614 C C . ASP A 1 84 ? 7.369 1.597 -5.591 1.00 97.50 84 ASP A C 1
ATOM 616 O O . ASP A 1 84 ? 6.751 1.817 -4.549 1.00 97.50 84 ASP A O 1
ATOM 620 N N . ALA A 1 85 ? 7.339 0.396 -6.178 1.00 98.06 85 ALA A N 1
ATOM 621 C CA . ALA A 1 85 ? 6.582 -0.735 -5.645 1.00 98.06 85 ALA A CA 1
ATOM 622 C C . ALA A 1 85 ? 7.002 -1.104 -4.206 1.00 98.06 85 ALA A C 1
ATOM 624 O O . ALA A 1 85 ? 6.152 -1.349 -3.343 1.00 98.06 85 ALA A O 1
ATOM 625 N N . LYS A 1 86 ? 8.308 -1.111 -3.911 1.00 97.75 86 LYS A N 1
ATOM 626 C CA . LYS A 1 86 ? 8.824 -1.370 -2.555 1.00 97.75 86 LYS A CA 1
ATOM 627 C C . LYS A 1 86 ? 8.449 -0.252 -1.583 1.00 97.75 86 LYS A C 1
ATOM 629 O O . LYS A 1 86 ? 7.996 -0.543 -0.477 1.00 97.75 86 LYS A O 1
ATOM 634 N N . CYS A 1 87 ? 8.575 1.004 -2.001 1.00 98.44 87 CYS A N 1
ATOM 635 C CA . CYS A 1 87 ? 8.154 2.164 -1.220 1.00 98.44 87 CYS A CA 1
ATOM 636 C C . CYS A 1 87 ? 6.653 2.111 -0.902 1.00 98.44 87 CYS A C 1
ATOM 638 O O . CYS A 1 87 ? 6.261 2.365 0.236 1.00 98.44 87 CYS A O 1
ATOM 640 N N . MET A 1 88 ? 5.815 1.699 -1.859 1.00 98.56 88 MET A N 1
ATOM 641 C CA . MET A 1 88 ? 4.383 1.507 -1.627 1.00 98.56 88 MET A CA 1
ATOM 642 C C . MET A 1 88 ? 4.109 0.390 -0.616 1.00 98.56 88 MET A C 1
ATOM 644 O O . MET A 1 88 ? 3.298 0.588 0.289 1.00 98.56 88 MET A O 1
ATOM 648 N N . LYS A 1 89 ? 4.815 -0.749 -0.689 1.00 98.50 89 LYS A N 1
ATOM 649 C CA . LYS A 1 89 ? 4.693 -1.814 0.324 1.00 98.50 89 LYS A CA 1
ATOM 650 C C . LYS A 1 89 ? 5.071 -1.292 1.711 1.00 98.50 89 LYS A C 1
ATOM 652 O O . LYS A 1 89 ? 4.329 -1.504 2.668 1.00 98.50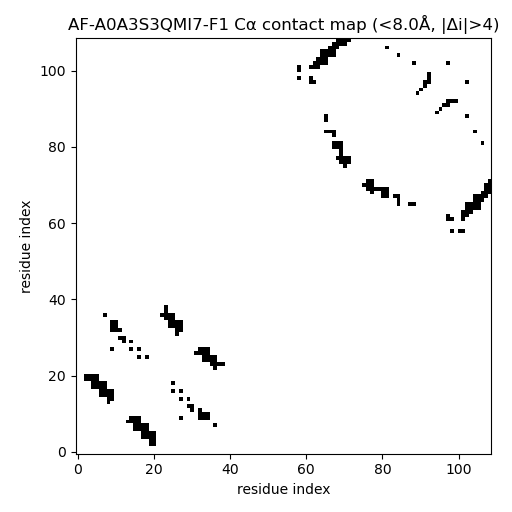 89 LYS A O 1
ATOM 657 N N . TYR A 1 90 ? 6.182 -0.563 1.808 1.00 98.62 90 TYR A N 1
ATOM 658 C CA . TYR A 1 90 ? 6.643 0.039 3.057 1.00 98.62 90 TYR A CA 1
ATOM 659 C C . TYR A 1 90 ? 5.611 1.015 3.638 1.00 98.62 90 TYR A C 1
ATOM 661 O O . TYR A 1 90 ? 5.302 0.956 4.828 1.00 98.62 90 TYR A O 1
ATOM 669 N N . LEU A 1 91 ? 5.034 1.883 2.804 1.00 98.50 91 LEU A N 1
ATOM 670 C CA . LEU A 1 91 ? 4.002 2.833 3.211 1.00 98.50 91 LEU A CA 1
ATOM 671 C C . LEU A 1 91 ? 2.752 2.118 3.751 1.00 98.50 91 LEU A C 1
ATOM 673 O O . LEU A 1 91 ? 2.235 2.489 4.806 1.00 98.50 91 LEU A O 1
ATOM 677 N N . LEU A 1 92 ? 2.273 1.086 3.049 1.00 98.12 92 LEU A N 1
ATOM 678 C CA . LEU A 1 92 ? 1.076 0.339 3.443 1.00 98.12 92 LEU A CA 1
ATOM 679 C C . LEU A 1 92 ? 1.250 -0.381 4.783 1.00 98.12 92 LEU A C 1
ATOM 681 O O . LEU A 1 92 ? 0.335 -0.354 5.607 1.00 98.12 92 LEU A O 1
ATOM 685 N N . ILE A 1 93 ? 2.419 -0.973 5.027 1.00 97.31 93 ILE A N 1
ATOM 686 C CA . ILE A 1 93 ? 2.713 -1.672 6.284 1.00 97.31 93 ILE A CA 1
ATOM 687 C C . ILE A 1 93 ? 2.866 -0.668 7.428 1.00 97.31 93 ILE A C 1
ATOM 689 O O . ILE A 1 93 ? 2.150 -0.742 8.424 1.00 97.31 93 ILE A O 1
ATOM 693 N N . ASN A 1 94 ? 3.766 0.304 7.281 1.00 97.25 94 ASN A N 1
ATOM 694 C CA . ASN A 1 94 ? 4.201 1.116 8.418 1.00 97.25 94 ASN A CA 1
ATOM 695 C C . ASN A 1 94 ? 3.236 2.252 8.752 1.00 97.25 94 ASN A C 1
ATOM 697 O O . ASN A 1 94 ? 3.064 2.584 9.921 1.00 97.25 94 ASN A O 1
ATOM 701 N N . ARG A 1 95 ? 2.596 2.850 7.739 1.00 96.81 95 ARG A N 1
ATOM 702 C CA . ARG A 1 95 ? 1.694 3.992 7.942 1.00 96.81 95 ARG A CA 1
ATOM 703 C C . ARG A 1 95 ? 0.230 3.591 7.982 1.00 96.81 95 ARG A C 1
ATOM 705 O O . ARG A 1 95 ? -0.539 4.155 8.751 1.00 96.81 95 ARG A O 1
ATOM 712 N N . PHE A 1 96 ? -0.174 2.654 7.129 1.00 95.81 96 PHE A N 1
ATOM 713 C CA . PHE A 1 96 ? -1.576 2.241 7.031 1.00 95.81 96 PHE A CA 1
ATOM 714 C C . PHE A 1 96 ? -1.877 0.932 7.760 1.00 95.81 96 PHE A C 1
ATOM 716 O O . PHE A 1 96 ? -3.043 0.520 7.794 1.00 95.81 96 PHE A O 1
ATOM 723 N N . HIS A 1 97 ? -0.868 0.315 8.381 1.00 93.75 97 HIS A N 1
ATOM 724 C CA . HIS A 1 97 ? -0.995 -0.893 9.194 1.00 93.75 97 HIS A CA 1
ATOM 725 C C . HIS A 1 97 ? -1.695 -2.029 8.438 1.00 93.75 97 HIS A C 1
ATOM 727 O O . HIS A 1 97 ? -2.633 -2.653 8.941 1.00 93.75 97 HIS A O 1
ATOM 733 N N . PHE A 1 98 ? -1.294 -2.245 7.183 1.00 96.31 98 PHE A N 1
ATOM 734 C CA . PHE A 1 98 ? -1.640 -3.463 6.460 1.00 96.31 98 PHE A CA 1
ATOM 735 C C . PHE A 1 98 ? -0.799 -4.618 7.018 1.00 96.31 98 PHE A C 1
ATOM 737 O O . PHE A 1 98 ? 0.413 -4.452 7.173 1.00 96.31 98 PHE A O 1
ATOM 744 N N . PRO A 1 99 ? -1.398 -5.787 7.305 1.00 94.62 99 PRO A N 1
ATOM 745 C CA . PRO A 1 99 ? -0.613 -6.973 7.607 1.00 94.62 99 PRO A CA 1
ATOM 746 C C . PRO A 1 99 ? 0.191 -7.362 6.366 1.00 94.62 99 PRO A C 1
ATOM 748 O O . PRO A 1 99 ? -0.349 -7.423 5.265 1.00 94.62 99 PRO A O 1
ATOM 751 N N . GLU A 1 100 ? 1.483 -7.640 6.527 1.00 95.25 100 GLU A N 1
ATOM 752 C CA . GLU A 1 100 ? 2.352 -7.935 5.382 1.00 95.25 100 GLU A CA 1
ATOM 753 C C . GLU A 1 100 ? 1.853 -9.136 4.565 1.00 95.25 100 GLU A C 1
ATOM 755 O O . GLU A 1 100 ? 1.895 -9.111 3.336 1.00 95.25 100 GLU A O 1
ATOM 760 N N . SER A 1 101 ? 1.288 -10.142 5.239 1.00 94.75 101 SER A N 1
ATOM 761 C CA . SER A 1 101 ? 0.710 -11.329 4.606 1.00 94.75 101 SER A CA 1
ATOM 762 C C . SER A 1 101 ? -0.479 -11.031 3.683 1.00 94.75 101 SER A C 1
A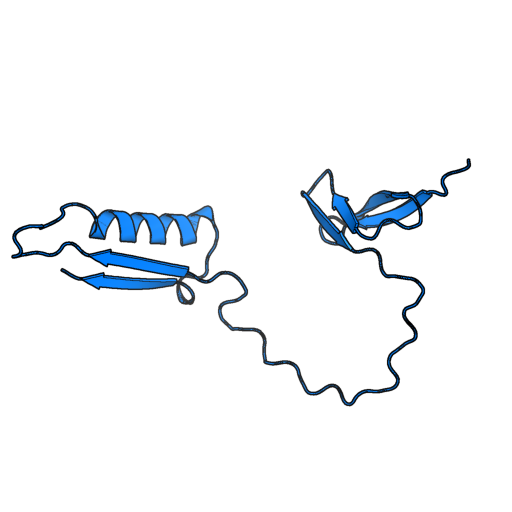TOM 764 O O . SER A 1 101 ? -0.868 -11.901 2.910 1.00 94.75 101 SER A O 1
ATOM 766 N N . SER A 1 102 ? -1.077 -9.833 3.749 1.00 96.00 102 SER A N 1
ATOM 767 C CA . SER A 1 102 ? -2.192 -9.416 2.887 1.00 96.00 102 SER A CA 1
ATOM 768 C C . SER A 1 102 ? -1.780 -8.565 1.682 1.00 96.00 102 SER A C 1
ATOM 770 O O . SER A 1 102 ? -2.654 -8.080 0.951 1.00 96.00 102 SER A O 1
ATOM 772 N N . ILE A 1 103 ? -0.474 -8.376 1.470 1.00 97.06 103 ILE A N 1
ATOM 773 C CA . ILE A 1 103 ? 0.082 -7.602 0.360 1.00 97.06 103 ILE A CA 1
ATOM 774 C C . ILE A 1 103 ? 0.794 -8.545 -0.609 1.00 97.06 103 ILE A C 1
ATOM 776 O O . ILE A 1 103 ? 1.789 -9.176 -0.260 1.00 97.06 103 ILE A O 1
ATOM 780 N N . ILE A 1 104 ? 0.330 -8.586 -1.856 1.00 97.75 104 ILE A N 1
ATOM 781 C CA . ILE A 1 104 ? 0.982 -9.336 -2.935 1.00 97.75 104 ILE A CA 1
ATOM 782 C C . ILE A 1 104 ? 1.775 -8.361 -3.803 1.00 97.75 104 ILE A C 1
ATOM 784 O O . ILE A 1 104 ? 1.241 -7.348 -4.252 1.00 97.75 104 ILE A O 1
ATOM 788 N N . MET A 1 105 ? 3.046 -8.673 -4.058 1.00 98.00 105 MET A N 1
ATOM 789 C CA . MET A 1 105 ? 3.880 -7.928 -5.001 1.00 98.00 105 MET A CA 1
ATOM 790 C C . MET A 1 105 ? 4.058 -8.724 -6.291 1.00 98.00 105 MET A C 1
ATOM 792 O O . MET A 1 105 ? 4.533 -9.855 -6.259 1.00 98.00 105 MET A O 1
ATOM 796 N N . LEU A 1 106 ? 3.712 -8.112 -7.420 1.00 97.94 106 LEU A N 1
ATOM 797 C CA . LEU A 1 106 ? 3.947 -8.630 -8.762 1.00 97.94 106 LEU A CA 1
ATOM 798 C C . LEU A 1 106 ? 5.047 -7.788 -9.406 1.00 97.94 106 LEU A C 1
ATOM 800 O O . LEU A 1 106 ? 4.822 -6.641 -9.791 1.00 97.94 106 LEU A O 1
ATOM 804 N N . THR A 1 107 ? 6.259 -8.330 -9.469 1.00 96.31 107 THR A N 1
ATOM 805 C CA . THR A 1 107 ? 7.416 -7.615 -10.015 1.00 96.31 107 THR A CA 1
ATOM 806 C C . THR A 1 107 ? 7.896 -8.264 -11.300 1.00 96.31 107 THR A C 1
ATOM 808 O O . THR A 1 107 ? 8.193 -9.457 -11.305 1.00 96.31 107 THR A O 1
ATOM 811 N N . GLY A 1 108 ? 7.999 -7.471 -12.362 1.00 92.56 108 GLY A N 1
ATOM 812 C CA . GLY A 1 108 ? 8.580 -7.863 -13.642 1.00 92.56 108 GLY A CA 1
ATOM 813 C C . GLY A 1 108 ? 9.857 -7.075 -13.885 1.00 92.56 108 GLY A C 1
ATOM 814 O O . GLY A 1 108 ? 9.884 -5.860 -13.659 1.00 92.56 108 GLY A O 1
ATOM 815 N N . ILE A 1 109 ? 10.916 -7.768 -14.304 1.00 89.56 109 ILE A N 1
ATOM 816 C CA . ILE A 1 109 ? 12.162 -7.105 -14.687 1.00 89.56 109 ILE A CA 1
ATOM 817 C C . ILE A 1 109 ? 12.020 -6.437 -16.034 1.00 89.56 109 ILE A C 1
ATOM 819 O O . ILE A 1 109 ? 11.433 -7.018 -16.968 1.00 89.56 109 ILE A O 1
#

Sequence (109 aa):
MNVHMMLVNCTTCHTPLQLPSGAKSIRCAICHAITHVADPCGLPPGPIPATPGPPPSPHGRKKAVICGISYRYSRHELKGCLNDAKCMKYLLINRFHFPESSIIMLTGI

Secondary structure (DSSP, 8-state):
----EEEEE-TTT--EEEEETT-SEEE-TTT--EEEPPPTT-PPPP----PPPPPPPTT-S--EEEEEE--TTSTT--SSHHHHHHHHHHHHHHTT---GGGEEEEEE-

Mean predicted aligned error: 15.83 Å

Radius of gyration: 23.38 Å; Cα contacts (8 Å, |Δi|>4): 132; chains: 1; bounding box: 59×43×49 Å

Organism: NCBI:txid337451

Nearest PDB structures (foldseek):
  6w8r-assembly1_A  TM=9.833E-01  e=3.147E-04  Arabidopsis thaliana
  4f6p-assembly1_A  TM=9.410E-01  e=6.943E-04  Saccharomyces cerevisiae S288C
  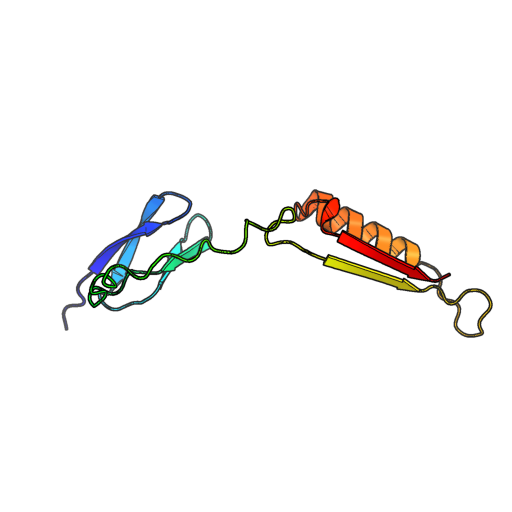4f6o-assembly1_A  TM=9.449E-01  e=9.038E-04  Saccharomyces cerevisiae S288C
  7qp1-assembly2_B  TM=9.581E-01  e=1.867E-03  Nakaseomyces glabratus
  7qp1-assembly1_A  TM=9.588E-01  e=1.867E-03  Nakaseomyces glabratus